Protein AF-A0A7K0N7V1-F1 (afdb_monomer_lite)

Structure (mmCIF, N/CA/C/O backbone):
data_AF-A0A7K0N7V1-F1
#
_entry.id   AF-A0A7K0N7V1-F1
#
loop_
_atom_site.group_PDB
_atom_site.id
_atom_site.type_symbol
_atom_site.label_atom_id
_atom_site.label_alt_id
_atom_site.label_comp_id
_atom_site.label_asym_id
_atom_site.label_entity_id
_atom_site.label_seq_id
_atom_site.pdbx_PDB_ins_code
_atom_site.Cartn_x
_atom_site.Cartn_y
_atom_site.Cartn_z
_atom_site.occupancy
_atom_site.B_iso_or_equiv
_atom_site.auth_seq_id
_atom_site.auth_comp_id
_atom_site.auth_asym_id
_atom_site.auth_atom_id
_atom_site.pdbx_PDB_model_num
ATOM 1 N N . MET A 1 1 ? 16.957 13.345 -7.395 1.00 39.34 1 MET A N 1
ATOM 2 C CA . MET A 1 1 ? 16.249 13.394 -6.101 1.00 39.34 1 MET A CA 1
ATOM 3 C C . MET A 1 1 ? 15.372 12.162 -6.039 1.00 39.34 1 MET A C 1
ATOM 5 O O . MET A 1 1 ? 14.572 11.970 -6.943 1.00 39.34 1 MET A O 1
ATOM 9 N N . THR A 1 2 ? 15.596 11.280 -5.072 1.00 47.81 2 THR A N 1
ATOM 10 C CA . THR A 1 2 ? 14.724 10.125 -4.830 1.00 47.81 2 THR A CA 1
ATOM 11 C C . THR A 1 2 ? 13.438 10.667 -4.227 1.00 47.81 2 THR A C 1
ATOM 13 O O . THR A 1 2 ? 13.450 11.214 -3.128 1.00 47.81 2 THR A O 1
ATOM 16 N N . HIS A 1 3 ? 12.353 10.624 -4.989 1.00 52.84 3 HIS A N 1
ATOM 17 C CA . HIS A 1 3 ? 11.050 11.022 -4.481 1.00 52.84 3 HIS A CA 1
ATOM 18 C C . HIS A 1 3 ? 10.538 9.988 -3.467 1.00 52.84 3 HIS A C 1
ATOM 20 O O . HIS A 1 3 ? 10.872 8.807 -3.607 1.00 52.84 3 HIS A O 1
ATOM 26 N N . PRO A 1 4 ? 9.736 10.397 -2.469 1.00 61.69 4 PRO A N 1
ATOM 27 C CA . PRO A 1 4 ? 9.171 9.458 -1.514 1.00 61.69 4 PRO A CA 1
ATOM 28 C C . PRO A 1 4 ? 8.237 8.469 -2.228 1.00 61.69 4 PRO A C 1
ATOM 30 O O . PRO A 1 4 ? 7.567 8.805 -3.206 1.00 61.69 4 PRO A O 1
ATOM 33 N N . MET A 1 5 ? 8.231 7.229 -1.740 1.00 83.25 5 MET A N 1
ATOM 34 C CA . MET A 1 5 ? 7.371 6.145 -2.232 1.00 83.25 5 MET A CA 1
ATOM 35 C C . MET A 1 5 ? 5.883 6.409 -1.944 1.00 83.25 5 MET A C 1
ATOM 37 O O . MET A 1 5 ? 5.022 5.852 -2.618 1.00 83.25 5 MET A O 1
ATOM 41 N N . ILE A 1 6 ? 5.582 7.265 -0.966 1.00 92.06 6 ILE A N 1
ATOM 42 C CA . ILE A 1 6 ? 4.231 7.680 -0.587 1.00 92.06 6 ILE A CA 1
ATOM 43 C C . ILE A 1 6 ? 4.176 9.204 -0.592 1.00 92.06 6 ILE A C 1
ATOM 45 O O . ILE A 1 6 ? 5.095 9.863 -0.106 1.00 92.06 6 ILE A O 1
ATOM 49 N N . ASP A 1 7 ? 3.100 9.746 -1.141 1.00 94.25 7 ASP A N 1
ATOM 50 C CA . ASP A 1 7 ? 2.806 11.171 -1.184 1.00 94.25 7 ASP A CA 1
ATOM 51 C C . ASP A 1 7 ? 1.317 11.366 -0.873 1.00 94.25 7 ASP A C 1
ATOM 53 O O . ASP A 1 7 ? 0.470 10.976 -1.666 1.00 94.25 7 ASP A O 1
ATOM 57 N N . ALA A 1 8 ? 0.988 11.934 0.285 1.00 95.19 8 ALA A N 1
ATOM 58 C CA . ALA A 1 8 ? -0.388 12.110 0.751 1.00 95.19 8 ALA A CA 1
ATOM 59 C C . ALA A 1 8 ? -0.617 13.545 1.234 1.00 95.19 8 ALA A C 1
ATOM 61 O O . ALA A 1 8 ? 0.321 14.180 1.725 1.00 95.19 8 ALA A O 1
ATOM 62 N N . ASP A 1 9 ? -1.853 14.037 1.114 1.00 95.38 9 ASP A N 1
ATOM 63 C CA . ASP A 1 9 ? -2.225 15.355 1.647 1.00 95.38 9 ASP A CA 1
ATOM 64 C C . ASP A 1 9 ? -2.298 15.322 3.185 1.00 95.38 9 ASP A C 1
ATOM 66 O O . ASP A 1 9 ? -1.989 16.314 3.851 1.00 95.38 9 ASP A O 1
ATOM 70 N N . ASP A 1 10 ? -2.677 14.171 3.751 1.00 93.69 10 ASP A N 1
ATOM 71 C CA . ASP A 1 10 ? -2.756 13.932 5.194 1.00 93.69 10 ASP A CA 1
ATOM 72 C C . ASP A 1 10 ? -1.539 13.120 5.704 1.00 93.69 10 ASP A C 1
ATOM 74 O O . ASP A 1 10 ? -1.335 11.975 5.280 1.00 93.69 10 ASP A O 1
ATOM 78 N N . PRO A 1 11 ? -0.740 13.657 6.651 1.00 92.31 11 PRO A N 1
ATOM 79 C CA . PRO A 1 11 ? 0.380 12.938 7.259 1.00 92.31 11 PRO A CA 1
ATOM 80 C C . PRO A 1 11 ? -0.004 11.608 7.920 1.00 92.31 11 PRO A C 1
ATOM 82 O O . PRO A 1 11 ? 0.770 10.656 7.857 1.00 92.31 11 PRO A O 1
ATOM 85 N N . LEU A 1 12 ? -1.195 11.509 8.522 1.00 93.00 12 LEU A N 1
ATOM 86 C CA . LEU A 1 12 ? -1.669 10.258 9.116 1.00 93.00 12 LEU A CA 1
ATOM 87 C C . LEU A 1 12 ? -1.870 9.191 8.038 1.00 93.00 12 LEU A C 1
ATOM 89 O O . LEU A 1 12 ? -1.513 8.030 8.229 1.00 93.00 12 LEU A O 1
ATOM 93 N N . VAL A 1 13 ? -2.423 9.581 6.890 1.00 92.44 13 VAL A N 1
ATOM 94 C CA . VAL A 1 13 ? -2.602 8.666 5.761 1.00 92.44 13 VAL A CA 1
ATOM 95 C C . VAL A 1 13 ? -1.248 8.236 5.201 1.00 92.44 13 VAL A C 1
ATOM 97 O O . VAL A 1 13 ? -1.068 7.053 4.914 1.00 92.44 13 VAL A O 1
ATOM 100 N N . ALA A 1 14 ? -0.274 9.149 5.114 1.00 93.38 14 ALA A N 1
ATOM 101 C CA . ALA A 1 14 ? 1.091 8.804 4.717 1.00 93.38 14 ALA A CA 1
ATOM 102 C C . ALA A 1 14 ? 1.705 7.733 5.637 1.00 93.38 14 ALA A C 1
ATOM 104 O O . ALA A 1 14 ? 2.245 6.741 5.141 1.00 93.38 14 ALA A O 1
ATOM 105 N N . ASP A 1 15 ? 1.573 7.900 6.956 1.00 93.06 15 ASP A N 1
ATOM 106 C CA . ASP A 1 15 ? 2.088 6.953 7.950 1.00 93.06 15 ASP A CA 1
ATOM 107 C C . ASP A 1 15 ? 1.389 5.586 7.859 1.00 93.06 15 ASP A C 1
ATOM 109 O O . ASP A 1 15 ? 2.052 4.546 7.854 1.00 93.06 15 ASP A O 1
ATOM 113 N N . LEU A 1 16 ? 0.058 5.567 7.721 1.00 92.12 16 LEU A N 1
ATOM 114 C CA . LEU A 1 16 ? -0.724 4.332 7.581 1.00 92.12 16 LEU A CA 1
ATOM 115 C C . LEU A 1 16 ? -0.375 3.566 6.299 1.00 92.12 16 LEU A C 1
ATOM 117 O O . LEU A 1 16 ? -0.205 2.343 6.328 1.00 92.12 16 LEU A O 1
ATOM 121 N N . LEU A 1 17 ? -0.230 4.268 5.172 1.00 91.19 17 LEU A N 1
ATOM 122 C CA . LEU A 1 17 ? 0.238 3.672 3.920 1.00 91.19 17 LEU A CA 1
ATOM 123 C C . LEU A 1 17 ? 1.671 3.152 4.061 1.00 91.19 17 LEU A C 1
ATOM 125 O O . LEU A 1 17 ? 1.977 2.075 3.551 1.00 91.19 17 LEU A O 1
ATOM 129 N N . GLY A 1 18 ? 2.529 3.879 4.782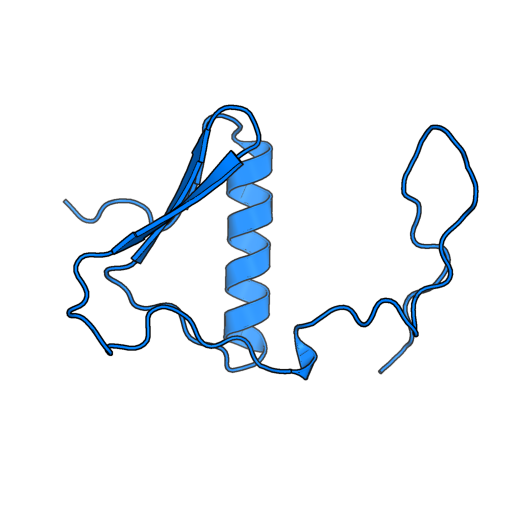 1.00 91.75 18 GLY A N 1
ATOM 130 C CA . GLY A 1 18 ? 3.900 3.469 5.084 1.00 91.75 18 GLY A CA 1
ATOM 131 C C . GLY A 1 18 ? 3.931 2.140 5.818 1.00 91.75 18 GLY A C 1
ATOM 132 O O . GLY A 1 18 ? 4.529 1.181 5.328 1.00 91.75 18 GLY A O 1
ATOM 133 N N . GLY A 1 19 ? 3.205 2.058 6.934 1.00 90.75 19 GLY A N 1
ATOM 134 C CA . GLY A 1 19 ? 3.058 0.823 7.701 1.00 90.75 19 GLY A CA 1
ATOM 135 C C . GLY A 1 19 ? 2.480 -0.318 6.864 1.00 90.75 19 GLY A C 1
ATOM 136 O O . GLY A 1 19 ? 2.997 -1.429 6.895 1.00 90.75 19 GLY A O 1
ATOM 137 N N . THR A 1 20 ? 1.467 -0.040 6.040 1.00 89.25 20 THR A N 1
ATOM 138 C CA . THR A 1 20 ? 0.856 -1.051 5.161 1.00 89.25 20 THR A CA 1
ATOM 139 C C . THR A 1 20 ? 1.859 -1.625 4.157 1.00 89.25 20 THR A C 1
ATOM 141 O O . THR A 1 20 ? 1.893 -2.837 3.946 1.00 89.25 20 THR A O 1
ATOM 144 N N . ILE A 1 21 ? 2.702 -0.788 3.538 1.00 89.62 21 ILE A N 1
ATOM 145 C CA . ILE A 1 21 ? 3.731 -1.270 2.605 1.00 89.62 21 ILE A CA 1
ATOM 146 C C . ILE A 1 21 ? 4.781 -2.113 3.331 1.00 89.62 21 ILE A C 1
ATOM 148 O O . ILE A 1 21 ? 5.218 -3.125 2.781 1.00 89.62 21 ILE A O 1
ATOM 152 N N . GLU A 1 22 ? 5.184 -1.722 4.540 1.00 89.69 22 GLU A N 1
ATOM 153 C CA . GLU A 1 22 ? 6.125 -2.516 5.335 1.00 89.69 22 GLU A CA 1
ATOM 154 C C . GLU A 1 22 ? 5.544 -3.894 5.673 1.00 89.69 22 GLU A C 1
ATOM 156 O O . GLU A 1 22 ? 6.187 -4.898 5.382 1.00 89.69 22 GLU A O 1
ATOM 161 N N . LEU A 1 23 ? 4.284 -3.976 6.115 1.00 88.62 23 LEU A N 1
ATOM 162 C CA . LEU A 1 23 ? 3.607 -5.260 6.357 1.00 88.62 23 LEU A CA 1
ATOM 163 C C . LEU A 1 23 ? 3.550 -6.137 5.094 1.00 88.62 23 LEU A C 1
ATOM 165 O O . LEU A 1 23 ? 3.786 -7.344 5.139 1.00 88.62 23 LEU A O 1
ATOM 169 N N . VAL A 1 24 ? 3.283 -5.534 3.931 1.00 88.50 24 VAL A N 1
ATOM 170 C CA . VAL A 1 24 ? 3.312 -6.245 2.644 1.00 88.50 24 VAL A CA 1
ATOM 171 C C . VAL A 1 24 ? 4.710 -6.781 2.337 1.00 88.50 24 VAL A C 1
ATOM 173 O O . VAL A 1 24 ? 4.831 -7.901 1.840 1.00 88.50 24 VAL A O 1
ATOM 176 N N . ARG A 1 25 ? 5.769 -6.008 2.604 1.00 89.25 25 ARG A N 1
ATOM 177 C CA . ARG A 1 25 ? 7.162 -6.438 2.399 1.00 89.25 25 ARG A CA 1
ATOM 178 C C . ARG A 1 25 ? 7.539 -7.576 3.338 1.00 89.25 25 ARG A C 1
ATOM 180 O O . ARG A 1 25 ? 8.132 -8.550 2.879 1.00 89.25 25 ARG A O 1
ATOM 187 N N . GLU A 1 26 ? 7.160 -7.477 4.608 1.00 90.81 26 GLU A N 1
ATOM 188 C CA . GLU A 1 26 ? 7.373 -8.518 5.618 1.00 90.81 26 GLU A CA 1
ATOM 189 C C . GLU A 1 26 ? 6.697 -9.838 5.224 1.00 90.81 26 GLU A C 1
ATOM 191 O O . GLU A 1 26 ? 7.295 -10.902 5.368 1.00 90.81 26 GLU A O 1
ATOM 196 N N . ALA A 1 27 ? 5.512 -9.774 4.609 1.00 90.38 27 ALA A N 1
ATOM 197 C CA . ALA A 1 27 ? 4.813 -10.938 4.061 1.00 90.38 27 ALA A CA 1
ATOM 198 C C . ALA A 1 27 ? 5.432 -11.501 2.756 1.00 90.38 27 ALA A C 1
ATOM 200 O O . ALA A 1 27 ? 4.897 -12.435 2.166 1.00 90.38 27 ALA A O 1
ATOM 201 N N . GLY A 1 28 ? 6.541 -10.945 2.248 1.00 93.19 28 GLY A N 1
ATOM 202 C CA . GLY A 1 28 ? 7.178 -11.379 0.991 1.00 93.19 28 GLY A CA 1
ATOM 203 C C . GLY A 1 28 ? 6.608 -10.723 -0.277 1.00 93.19 28 GLY A C 1
ATOM 204 O O . GLY A 1 28 ? 6.848 -11.173 -1.412 1.00 93.19 28 GLY A O 1
ATOM 205 N N . GLY A 1 29 ? 5.843 -9.649 -0.100 1.00 92.56 29 GLY A N 1
ATOM 206 C CA . GLY A 1 29 ? 5.338 -8.806 -1.169 1.00 92.56 29 GLY A CA 1
ATOM 207 C C . GLY A 1 29 ? 6.422 -7.982 -1.851 1.00 92.56 29 GLY A C 1
ATOM 208 O O . GLY A 1 29 ? 7.594 -7.981 -1.483 1.00 92.56 29 GLY A O 1
ATOM 209 N N . PHE A 1 30 ? 6.022 -7.289 -2.910 1.00 91.06 30 PHE A N 1
ATOM 210 C CA . PHE A 1 30 ? 6.918 -6.472 -3.717 1.00 91.06 30 PHE A CA 1
ATOM 211 C C . PHE A 1 30 ? 6.225 -5.182 -4.140 1.00 91.06 30 PHE A C 1
ATOM 213 O O . PHE A 1 30 ? 5.074 -5.205 -4.570 1.00 91.06 30 PHE A O 1
ATOM 220 N N . VAL A 1 31 ? 6.958 -4.073 -4.061 1.00 88.81 31 VAL A N 1
ATOM 221 C CA . VAL A 1 31 ? 6.583 -2.776 -4.630 1.00 88.81 31 VAL A CA 1
ATOM 222 C C . VAL A 1 31 ? 7.766 -2.305 -5.460 1.00 88.81 31 VAL A C 1
ATOM 224 O O . VAL A 1 31 ? 8.887 -2.238 -4.950 1.00 88.81 31 VAL A O 1
ATOM 227 N N . ALA A 1 32 ? 7.536 -2.011 -6.738 1.00 89.19 32 ALA A N 1
ATOM 228 C CA . ALA A 1 32 ? 8.601 -1.552 -7.615 1.00 89.19 32 ALA A CA 1
ATOM 229 C C . ALA A 1 32 ? 9.170 -0.207 -7.106 1.00 89.19 32 ALA A C 1
ATOM 231 O O . ALA A 1 32 ? 8.392 0.695 -6.799 1.00 89.19 32 ALA A O 1
ATOM 232 N N . PRO A 1 33 ? 10.504 -0.014 -7.053 1.00 87.69 33 PRO A N 1
ATOM 233 C CA . PRO A 1 33 ? 11.113 1.224 -6.537 1.00 87.69 33 PRO A CA 1
ATOM 234 C C . PRO A 1 33 ? 10.744 2.497 -7.312 1.00 87.69 33 PRO A C 1
ATOM 236 O O . PRO A 1 33 ? 10.924 3.605 -6.817 1.00 87.69 33 PRO A O 1
ATOM 239 N N . ILE A 1 34 ? 10.266 2.330 -8.545 1.00 88.94 34 ILE A N 1
ATOM 240 C CA . ILE A 1 34 ? 9.819 3.394 -9.451 1.00 88.94 34 ILE A CA 1
ATOM 241 C C . ILE A 1 34 ? 8.321 3.699 -9.326 1.00 88.94 34 ILE A C 1
ATOM 243 O O . ILE A 1 34 ? 7.795 4.495 -10.100 1.00 88.94 34 ILE A O 1
ATOM 247 N N . THR A 1 35 ? 7.638 3.053 -8.380 1.00 89.12 35 THR A N 1
ATOM 248 C CA . THR A 1 35 ? 6.215 3.232 -8.108 1.00 89.12 35 THR A CA 1
ATOM 249 C C . THR A 1 35 ? 6.017 4.113 -6.880 1.00 89.12 35 THR A C 1
ATOM 251 O O . THR A 1 35 ? 6.700 3.955 -5.867 1.00 89.12 35 THR A O 1
ATOM 254 N N . ARG A 1 36 ? 5.048 5.022 -6.969 1.00 91.62 36 ARG A N 1
ATOM 255 C CA . ARG A 1 36 ? 4.597 5.897 -5.892 1.00 91.62 36 ARG A CA 1
ATOM 256 C C . ARG A 1 36 ? 3.109 5.691 -5.634 1.00 91.62 36 ARG A C 1
ATOM 258 O O . ARG A 1 36 ? 2.326 5.616 -6.579 1.00 91.62 36 ARG A O 1
ATOM 265 N N . LEU A 1 37 ? 2.731 5.639 -4.360 1.00 92.50 37 LEU A N 1
ATOM 266 C CA . LEU A 1 37 ? 1.342 5.771 -3.928 1.00 92.50 37 LEU A CA 1
ATOM 267 C C . LEU A 1 37 ? 1.041 7.244 -3.672 1.00 92.50 37 LEU A C 1
ATOM 269 O O . LEU A 1 37 ? 1.772 7.895 -2.925 1.00 92.50 37 LEU A O 1
ATOM 273 N N . VAL A 1 38 ? -0.015 7.754 -4.295 1.00 94.69 38 VAL A N 1
ATOM 274 C CA . VAL A 1 38 ? -0.433 9.149 -4.166 1.00 94.69 38 VAL A CA 1
ATOM 275 C C . VAL A 1 38 ? -1.834 9.194 -3.571 1.00 94.69 38 VAL A C 1
ATOM 277 O O . VAL A 1 38 ? -2.741 8.547 -4.088 1.00 94.69 38 VAL A O 1
ATOM 280 N N . GLU A 1 39 ? -2.019 9.945 -2.491 1.00 95.25 39 GLU A N 1
ATOM 281 C CA . GLU A 1 39 ? -3.328 10.227 -1.905 1.00 95.25 39 GLU A CA 1
ATOM 282 C C . GLU A 1 39 ? -3.680 11.701 -2.076 1.00 95.25 39 GLU A C 1
ATOM 284 O O . GLU A 1 39 ? -2.872 12.564 -1.740 1.00 95.25 39 GLU A O 1
ATOM 289 N N . ARG A 1 40 ? -4.875 11.988 -2.605 1.00 96.19 40 ARG A N 1
ATOM 290 C CA . ARG A 1 40 ? -5.426 13.346 -2.714 1.00 96.19 40 ARG A CA 1
ATOM 291 C C . ARG A 1 40 ? -6.917 13.340 -2.419 1.00 96.19 40 ARG A C 1
ATOM 293 O O . ARG A 1 40 ? -7.675 12.644 -3.098 1.00 96.19 40 ARG A O 1
ATOM 300 N N . GLY A 1 41 ? -7.355 14.147 -1.456 1.00 91.94 41 GLY A N 1
ATOM 301 C CA . GLY A 1 41 ? -8.779 14.304 -1.133 1.00 91.94 41 GLY A CA 1
ATOM 302 C C . GLY A 1 41 ? -9.516 12.984 -0.852 1.00 91.94 41 GLY A C 1
ATOM 303 O O . GLY A 1 41 ? -10.667 12.823 -1.260 1.00 91.94 41 GLY A O 1
ATOM 304 N N . GLY A 1 42 ? -8.850 12.025 -0.207 1.00 89.88 42 GLY A N 1
ATOM 305 C CA . GLY A 1 42 ? -9.356 10.693 0.121 1.00 89.88 42 GLY A CA 1
ATOM 306 C C . GLY A 1 42 ? -9.248 9.658 -1.003 1.00 89.88 42 GLY A C 1
ATOM 307 O O . GLY A 1 42 ? -9.694 8.525 -0.824 1.00 89.88 42 GLY A O 1
ATOM 308 N N . GLN A 1 43 ? -8.687 10.009 -2.164 1.00 93.06 43 GLN A N 1
ATOM 309 C CA . GLN A 1 43 ? -8.497 9.083 -3.283 1.00 93.06 43 GLN A CA 1
ATOM 310 C C . GLN A 1 43 ? -7.052 8.609 -3.371 1.00 93.06 43 GLN A C 1
ATOM 312 O O . GLN A 1 43 ? -6.136 9.425 -3.391 1.00 93.06 43 GLN A O 1
ATOM 317 N N . LEU A 1 44 ? -6.867 7.293 -3.499 1.00 90.69 44 LEU A N 1
ATOM 318 C CA . LEU A 1 44 ? -5.567 6.668 -3.731 1.00 90.69 44 LEU A CA 1
ATOM 319 C C . LEU A 1 44 ? -5.352 6.388 -5.217 1.00 90.69 44 LEU A C 1
ATOM 321 O O . LEU A 1 44 ? -6.193 5.777 -5.877 1.00 90.69 44 LEU A O 1
ATOM 325 N N . SER A 1 45 ? -4.191 6.779 -5.725 1.00 93.00 45 SER A N 1
ATOM 326 C CA . SER A 1 45 ? -3.710 6.453 -7.062 1.00 93.00 45 SER A CA 1
ATOM 327 C C . SER A 1 45 ? -2.278 5.919 -7.012 1.00 93.00 45 SER A C 1
ATOM 329 O O . SER A 1 45 ? -1.579 6.000 -5.999 1.00 93.00 45 SER A O 1
ATOM 331 N N . ILE A 1 46 ? -1.857 5.301 -8.115 1.00 90.56 46 ILE A N 1
ATOM 332 C CA . ILE A 1 46 ? -0.524 4.727 -8.269 1.00 90.56 46 ILE A CA 1
ATOM 333 C C . ILE A 1 46 ? 0.123 5.371 -9.485 1.00 90.56 46 ILE A C 1
ATOM 335 O O . ILE A 1 46 ? -0.394 5.266 -10.597 1.00 90.56 46 ILE A O 1
ATOM 339 N N . GLU A 1 47 ? 1.272 5.998 -9.275 1.00 92.44 47 GLU A N 1
ATOM 340 C CA . GLU A 1 47 ? 2.101 6.547 -10.341 1.00 92.44 47 GLU A CA 1
ATOM 341 C C . GLU A 1 47 ? 3.354 5.691 -10.494 1.00 92.44 47 GLU A C 1
ATOM 343 O O . GLU A 1 47 ? 3.995 5.331 -9.509 1.00 92.44 47 GLU A O 1
ATOM 348 N N . SER A 1 48 ? 3.725 5.341 -11.723 1.00 90.75 48 SER A N 1
ATOM 349 C CA . SER A 1 48 ? 4.945 4.576 -11.976 1.00 90.75 48 SER A CA 1
ATOM 350 C C . SER A 1 48 ? 5.511 4.870 -13.354 1.00 90.75 48 SER A C 1
ATOM 352 O O . SER A 1 48 ? 4.767 5.136 -14.296 1.00 90.75 48 SER A O 1
ATOM 354 N N . SER A 1 49 ? 6.835 4.786 -13.475 1.00 91.62 49 SER A N 1
ATOM 355 C CA . SER A 1 49 ? 7.525 4.833 -14.766 1.00 91.62 49 SER A CA 1
ATOM 356 C C . SER A 1 49 ? 7.761 3.446 -15.374 1.00 91.62 49 SER A C 1
ATOM 358 O O . SER A 1 49 ? 8.554 3.332 -16.307 1.00 91.62 49 SER A O 1
ATOM 360 N N . ALA A 1 50 ? 7.155 2.391 -14.820 1.00 89.06 50 ALA A N 1
ATOM 361 C CA . ALA A 1 50 ? 7.287 1.041 -15.357 1.00 89.06 50 ALA A CA 1
ATOM 362 C C . ALA A 1 50 ? 6.635 0.936 -16.743 1.00 89.06 50 ALA A C 1
ATOM 364 O O . ALA A 1 50 ? 5.636 1.601 -17.036 1.00 89.06 50 ALA A O 1
ATOM 365 N N . ALA A 1 51 ? 7.191 0.085 -17.599 1.00 91.56 51 ALA A N 1
ATOM 366 C CA . ALA A 1 51 ? 6.613 -0.176 -18.909 1.00 91.56 51 ALA A CA 1
ATOM 367 C C . ALA A 1 51 ? 5.327 -1.016 -18.801 1.00 91.56 51 ALA A C 1
ATOM 369 O O . ALA A 1 51 ? 5.066 -1.703 -17.811 1.00 91.56 51 ALA A O 1
ATOM 370 N N . ALA A 1 52 ? 4.510 -0.995 -19.857 1.00 89.19 52 ALA A N 1
ATOM 371 C CA . ALA A 1 52 ? 3.306 -1.816 -19.916 1.00 89.19 52 ALA A CA 1
ATOM 372 C C . ALA A 1 52 ? 3.647 -3.311 -19.758 1.00 89.19 52 ALA A C 1
ATOM 374 O O . ALA A 1 52 ? 4.475 -3.849 -20.490 1.00 89.19 52 ALA A O 1
ATOM 375 N N . GLY A 1 53 ? 2.976 -3.976 -18.814 1.00 89.50 53 GLY A N 1
ATOM 376 C CA . GLY A 1 53 ? 3.200 -5.389 -18.490 1.00 89.50 53 GLY A CA 1
ATOM 377 C C . GLY A 1 53 ? 4.266 -5.640 -17.420 1.00 89.50 53 GLY A C 1
ATOM 378 O O . GLY A 1 53 ? 4.391 -6.775 -16.963 1.00 89.50 53 GLY A O 1
ATOM 379 N N . GLU A 1 54 ? 4.996 -4.614 -16.976 1.00 91.06 54 GLU A N 1
ATOM 380 C CA . GLU A 1 54 ? 5.906 -4.746 -15.840 1.00 91.06 54 GLU A CA 1
ATOM 381 C C . GLU A 1 54 ? 5.132 -4.761 -14.510 1.00 91.06 54 GLU A C 1
ATOM 383 O O . GLU A 1 54 ? 4.167 -4.011 -14.329 1.00 91.06 54 GLU A O 1
ATOM 388 N N . PRO A 1 55 ? 5.528 -5.617 -13.552 1.00 88.56 55 PRO A N 1
ATOM 389 C CA . PRO A 1 55 ? 4.848 -5.708 -12.271 1.00 88.56 55 PRO A CA 1
ATOM 390 C C . PRO A 1 55 ? 5.106 -4.456 -11.425 1.00 88.56 55 PRO A C 1
ATOM 392 O O . PRO A 1 55 ? 6.245 -4.141 -11.086 1.00 88.56 55 PRO A O 1
ATOM 395 N N . LEU A 1 56 ? 4.029 -3.778 -11.028 1.00 89.56 56 LEU A N 1
ATOM 396 C CA . LEU A 1 56 ? 4.093 -2.606 -10.149 1.00 89.56 56 LEU A CA 1
ATOM 397 C C . LEU A 1 56 ? 4.086 -2.995 -8.670 1.00 89.56 56 LEU A C 1
ATOM 399 O O . LEU A 1 56 ? 4.896 -2.500 -7.886 1.00 89.56 56 LEU A O 1
ATOM 403 N N . LEU A 1 57 ? 3.155 -3.880 -8.305 1.00 88.31 57 LEU A N 1
ATOM 404 C CA . LEU A 1 57 ? 2.960 -4.396 -6.958 1.00 88.31 57 LEU A CA 1
ATOM 405 C C . LEU A 1 57 ? 2.648 -5.889 -7.021 1.00 88.31 57 LEU A C 1
ATOM 407 O O . LEU A 1 57 ? 1.941 -6.356 -7.916 1.00 88.31 57 LEU A O 1
ATOM 411 N N . ARG A 1 58 ? 3.132 -6.629 -6.029 1.00 91.12 58 ARG A N 1
ATOM 412 C CA . ARG A 1 58 ? 2.732 -8.006 -5.754 1.00 91.12 58 ARG A CA 1
ATOM 413 C C . ARG A 1 58 ? 2.394 -8.107 -4.278 1.00 91.12 58 ARG A C 1
ATOM 415 O O . ARG A 1 58 ? 3.283 -7.982 -3.441 1.00 91.12 58 ARG A O 1
ATOM 422 N N . ILE A 1 59 ? 1.124 -8.355 -3.986 1.00 90.19 59 ILE A N 1
ATOM 423 C CA . ILE A 1 59 ? 0.626 -8.514 -2.622 1.00 90.19 59 ILE A CA 1
ATOM 424 C C . ILE A 1 59 ? 0.416 -10.013 -2.368 1.00 90.19 59 ILE A C 1
ATOM 426 O O . ILE A 1 59 ? -0.344 -10.639 -3.114 1.00 90.19 59 ILE A O 1
ATOM 430 N N . PRO A 1 60 ? 1.109 -10.614 -1.386 1.00 89.88 60 PRO A N 1
ATOM 431 C CA . PRO A 1 60 ? 0.889 -11.998 -0.981 1.00 89.88 60 PRO A CA 1
ATOM 432 C C . PRO A 1 60 ? -0.553 -12.196 -0.516 1.00 89.88 60 PRO A C 1
ATOM 434 O O . PRO A 1 60 ? -1.184 -11.268 -0.010 1.00 89.88 60 PRO A O 1
ATOM 437 N N . ARG A 1 61 ? -1.100 -13.401 -0.689 1.00 86.75 61 ARG A N 1
ATOM 438 C CA . ARG A 1 61 ? -2.517 -13.663 -0.391 1.00 86.75 61 ARG A CA 1
ATOM 439 C C . ARG A 1 61 ? -2.817 -13.523 1.104 1.00 86.75 61 ARG A C 1
ATOM 441 O O . ARG A 1 61 ? -3.901 -13.091 1.472 1.00 86.75 61 ARG A O 1
ATOM 448 N N . GLU A 1 62 ? -1.859 -13.898 1.931 1.00 83.06 62 GLU A N 1
ATOM 449 C CA . GLU A 1 62 ? -1.849 -13.812 3.387 1.00 83.06 62 GLU A CA 1
ATOM 450 C C . GLU A 1 62 ? -1.896 -12.369 3.909 1.00 83.06 62 GLU A C 1
ATOM 452 O O . GLU A 1 62 ? -2.402 -12.143 5.000 1.00 83.06 62 GLU A O 1
ATOM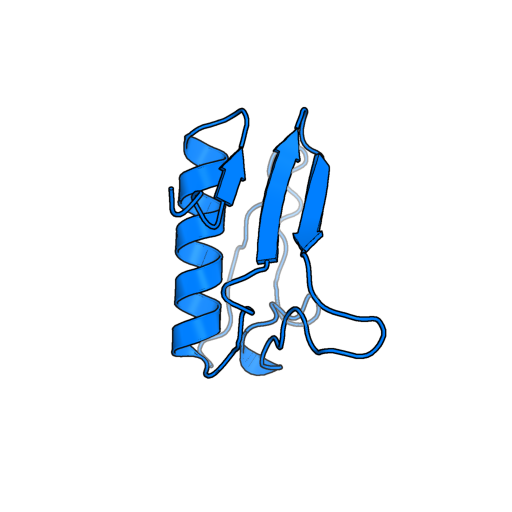 457 N N . ALA A 1 63 ? -1.462 -11.383 3.114 1.00 84.44 63 ALA A N 1
ATOM 458 C CA . ALA A 1 63 ? -1.548 -9.967 3.474 1.00 84.44 63 ALA A CA 1
ATOM 459 C C . ALA A 1 63 ? -2.949 -9.368 3.230 1.00 84.44 63 ALA A C 1
ATOM 461 O O . ALA A 1 63 ? -3.203 -8.216 3.582 1.00 84.44 63 ALA A O 1
ATOM 462 N N . PHE A 1 64 ? -3.870 -10.119 2.614 1.00 82.38 64 PHE A N 1
ATOM 463 C CA . PHE A 1 64 ? -5.249 -9.674 2.442 1.00 82.38 64 PHE A CA 1
ATOM 464 C C . PHE A 1 64 ? -6.081 -9.993 3.679 1.00 82.38 64 PHE A C 1
ATOM 466 O O . PHE A 1 64 ? -6.222 -11.151 4.074 1.00 82.38 64 PHE A O 1
ATOM 473 N N . VAL A 1 65 ? -6.757 -8.973 4.201 1.00 76.44 65 VAL A N 1
ATOM 474 C CA . VAL A 1 65 ? -7.846 -9.174 5.156 1.00 76.44 65 VAL A CA 1
ATOM 475 C C . VAL A 1 65 ? -8.999 -9.847 4.423 1.00 76.44 65 VAL A C 1
AT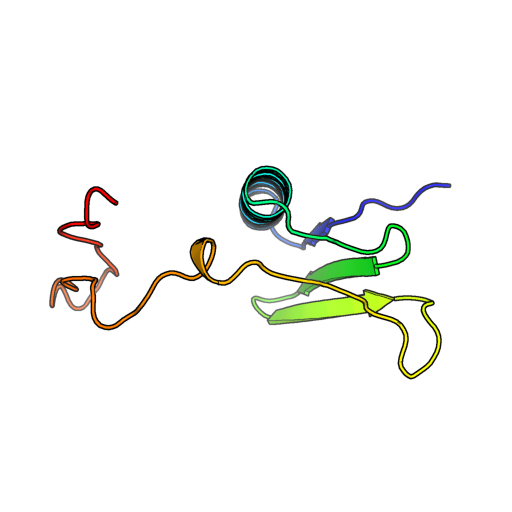OM 477 O O . VAL A 1 65 ? -9.575 -9.282 3.487 1.00 76.44 65 VAL A O 1
ATOM 480 N N . ARG A 1 66 ? -9.351 -11.070 4.827 1.00 70.00 66 ARG A N 1
ATOM 481 C CA . ARG A 1 66 ? -10.516 -11.735 4.247 1.00 70.00 66 ARG A CA 1
ATOM 482 C C . ARG A 1 66 ? -11.784 -11.271 4.949 1.00 70.00 66 ARG A C 1
ATOM 484 O O . ARG A 1 66 ? -11.978 -11.539 6.128 1.00 70.00 66 ARG A O 1
ATOM 491 N N . VAL A 1 67 ? -12.667 -10.625 4.193 1.00 69.12 67 VAL A N 1
ATOM 492 C CA . VAL A 1 67 ? -13.946 -10.089 4.692 1.00 69.12 67 VAL A CA 1
ATOM 493 C C . VAL A 1 67 ? -14.843 -11.185 5.291 1.00 69.12 67 VAL A C 1
ATOM 495 O O . VAL A 1 67 ? -15.641 -10.893 6.172 1.00 69.12 67 VAL A O 1
ATOM 498 N N . ASP A 1 68 ? -14.683 -12.446 4.867 1.00 68.50 68 ASP A N 1
ATOM 499 C CA . ASP A 1 68 ? -15.421 -13.615 5.376 1.00 68.50 68 ASP A CA 1
ATOM 500 C C . ASP A 1 68 ? -14.953 -14.113 6.753 1.00 68.50 68 ASP A C 1
ATOM 502 O O . ASP A 1 68 ? -15.585 -14.994 7.331 1.00 68.50 68 ASP A O 1
ATOM 506 N N . ARG A 1 69 ? -13.835 -13.588 7.257 1.00 60.84 69 ARG A N 1
ATOM 507 C CA . ARG A 1 69 ? -13.221 -13.979 8.531 1.00 60.84 69 ARG A CA 1
ATOM 508 C C . ARG A 1 69 ? -13.244 -12.868 9.578 1.00 60.84 69 ARG A C 1
ATOM 510 O O . ARG A 1 69 ? -12.666 -13.042 10.643 1.00 60.84 69 ARG A O 1
ATOM 517 N N . VAL A 1 70 ? -13.870 -11.736 9.267 1.00 62.25 70 VAL A N 1
ATOM 518 C CA . VAL A 1 70 ? -13.973 -10.593 10.174 1.00 62.25 70 VAL A CA 1
ATOM 519 C C . VAL A 1 70 ? -15.413 -10.494 10.659 1.00 62.25 70 VAL A C 1
ATOM 521 O O . VAL A 1 70 ? -16.331 -10.352 9.849 1.00 62.25 70 VAL A O 1
ATOM 524 N N . GLU A 1 71 ? -15.609 -10.566 11.974 1.00 62.72 71 GLU A N 1
ATOM 525 C CA . GLU A 1 71 ? -16.871 -10.166 12.596 1.00 62.72 71 GLU A CA 1
ATOM 526 C C . GLU A 1 71 ? -16.889 -8.634 12.685 1.00 62.72 71 GLU A C 1
ATOM 528 O O . GLU A 1 71 ? -16.095 -8.010 13.395 1.00 62.72 71 GLU A O 1
ATOM 533 N N . TRP A 1 72 ? -17.744 -8.024 11.865 1.00 62.47 72 TRP A N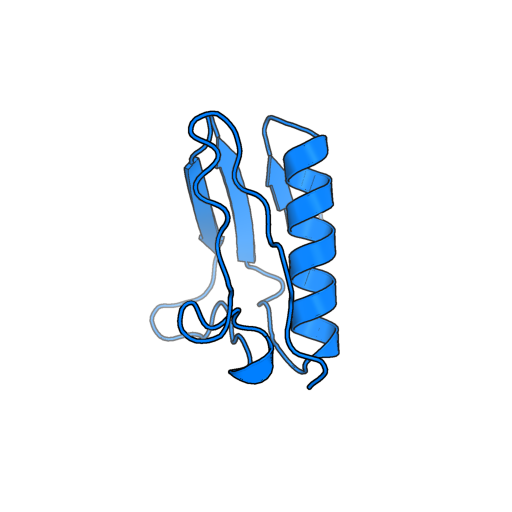 1
ATOM 534 C CA . TRP A 1 72 ? -17.934 -6.577 11.812 1.00 62.47 72 TRP A CA 1
ATOM 535 C C . TRP A 1 72 ? -18.996 -6.173 12.833 1.00 62.47 72 TRP A C 1
ATOM 537 O O . TRP A 1 72 ? -20.115 -6.692 12.775 1.00 62.47 72 TRP A O 1
ATOM 547 N N . SER A 1 73 ? -18.690 -5.214 13.715 1.00 61.09 73 SER A N 1
ATOM 548 C CA . SER A 1 73 ? -19.731 -4.648 14.578 1.00 61.09 73 SER A CA 1
ATOM 549 C C . SER A 1 73 ? -20.746 -3.864 13.739 1.00 61.09 73 SER A C 1
ATOM 551 O O . SER A 1 73 ? -20.403 -3.237 12.733 1.00 61.09 73 SER A O 1
ATOM 553 N N . GLN A 1 74 ? -22.015 -3.885 14.150 1.00 54.91 74 GLN A N 1
ATOM 554 C CA . GLN A 1 74 ? -23.072 -3.070 13.537 1.00 54.91 74 GLN A CA 1
ATOM 555 C C . GLN A 1 74 ? -23.218 -1.690 14.196 1.00 54.91 74 GLN A C 1
ATOM 557 O O . GLN A 1 74 ? -24.321 -1.142 14.241 1.00 54.91 74 GLN A O 1
ATOM 562 N N . ASP A 1 75 ? -22.139 -1.121 14.736 1.00 60.47 75 ASP A N 1
ATOM 563 C CA . ASP A 1 75 ? -22.200 0.219 15.318 1.00 60.47 75 ASP A CA 1
ATOM 564 C C . ASP A 1 75 ? -22.199 1.272 14.194 1.00 60.47 75 ASP A C 1
ATOM 566 O O . ASP A 1 75 ? -21.201 1.483 13.506 1.00 60.47 75 ASP A O 1
ATOM 570 N N . GLY A 1 76 ? -23.357 1.897 13.956 1.00 53.91 76 GLY A N 1
ATOM 571 C CA . GLY A 1 76 ? -23.657 2.679 12.746 1.00 53.91 76 GLY A CA 1
ATOM 572 C C . GLY A 1 76 ? -22.757 3.893 12.484 1.00 53.91 76 GLY A C 1
ATOM 573 O O . GLY A 1 76 ? -22.761 4.409 11.368 1.00 53.91 76 GLY A O 1
ATOM 574 N N . ASP A 1 77 ? -21.963 4.309 13.473 1.00 54.56 77 ASP A N 1
ATOM 575 C CA . ASP A 1 77 ? -21.070 5.466 13.385 1.00 54.56 77 ASP A CA 1
ATOM 576 C C . ASP A 1 77 ? -19.578 5.095 13.276 1.00 54.56 77 ASP A C 1
ATOM 578 O O . ASP A 1 77 ? -18.745 5.990 13.094 1.00 54.56 77 ASP A O 1
ATOM 582 N N . ARG A 1 78 ? -19.191 3.811 13.405 1.00 47.12 78 ARG A N 1
ATOM 583 C CA . ARG A 1 78 ? -17.775 3.391 13.398 1.00 47.12 78 ARG A CA 1
ATOM 584 C C . ARG A 1 78 ? -17.570 1.986 12.844 1.00 47.12 78 ARG A C 1
ATOM 586 O O . ARG A 1 78 ? -18.227 1.039 13.245 1.00 47.12 78 ARG A O 1
ATOM 593 N N . ILE A 1 79 ? -16.541 1.833 12.013 1.00 50.69 79 ILE A N 1
ATOM 594 C CA . ILE A 1 79 ? -16.021 0.510 11.662 1.00 50.69 79 ILE A CA 1
ATOM 595 C C . ILE A 1 79 ? -15.180 0.006 12.840 1.00 50.69 79 ILE A C 1
ATOM 597 O O . ILE A 1 79 ? -14.104 0.543 13.107 1.00 50.69 79 ILE A O 1
ATOM 601 N N . VAL A 1 80 ? -15.670 -1.015 13.544 1.00 58.16 80 VAL A N 1
ATOM 602 C CA . VAL A 1 80 ? -14.944 -1.711 14.615 1.00 58.16 80 VAL A CA 1
ATOM 603 C C . VAL A 1 80 ? -14.723 -3.162 14.190 1.00 58.16 80 VAL A C 1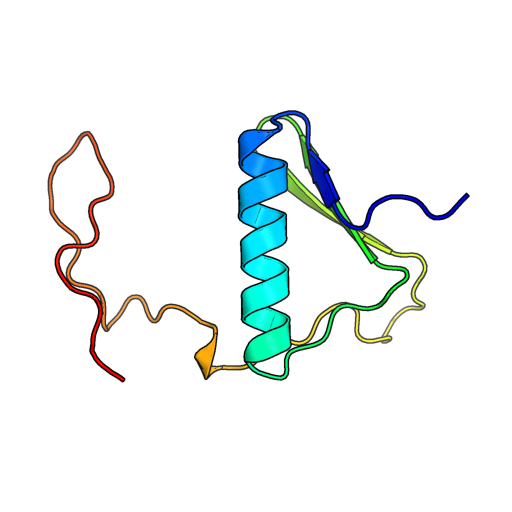
ATOM 605 O O . VAL A 1 80 ? -15.670 -3.857 13.824 1.00 58.16 80 VAL A O 1
ATOM 608 N N . ILE A 1 81 ? -13.465 -3.608 14.225 1.00 55.56 81 ILE A N 1
ATOM 609 C CA . ILE A 1 81 ? -13.095 -5.018 14.052 1.00 55.56 81 ILE A CA 1
ATOM 610 C C . ILE A 1 81 ? -13.224 -5.670 15.430 1.00 55.56 81 ILE A C 1
ATOM 612 O O . ILE A 1 81 ? -12.442 -5.346 16.323 1.00 55.56 81 ILE A O 1
ATOM 616 N N . GLU A 1 82 ? -14.231 -6.525 15.627 1.00 61.09 82 GLU A N 1
ATOM 617 C CA . GLU A 1 82 ? -14.507 -7.118 16.945 1.00 61.09 82 GLU A CA 1
ATOM 618 C C . GLU A 1 82 ? -13.534 -8.248 17.273 1.00 61.09 82 GLU A C 1
ATOM 620 O O . GLU A 1 82 ? -13.021 -8.309 18.390 1.00 61.09 82 GLU A O 1
ATOM 625 N N . GLN A 1 83 ? -13.228 -9.095 16.288 1.00 54.03 83 GLN A N 1
ATOM 626 C CA . GLN A 1 83 ? -12.176 -10.103 16.368 1.00 54.03 83 GLN A CA 1
ATOM 627 C C . GLN A 1 83 ? -11.480 -10.263 15.015 1.00 54.03 83 GLN A C 1
ATOM 629 O O . GLN A 1 83 ? -12.125 -10.356 13.969 1.00 54.03 83 GLN A O 1
ATOM 634 N N . ALA A 1 84 ? -10.148 -10.298 15.051 1.00 52.69 84 ALA A N 1
ATOM 635 C CA . ALA A 1 84 ? -9.329 -10.814 13.963 1.00 52.69 84 ALA A CA 1
ATOM 636 C C . ALA A 1 84 ? -8.970 -12.271 14.306 1.00 52.69 84 ALA A C 1
ATOM 638 O O . ALA A 1 84 ? -8.664 -12.536 15.469 1.00 52.69 84 ALA A O 1
ATOM 639 N N . PRO A 1 85 ? -9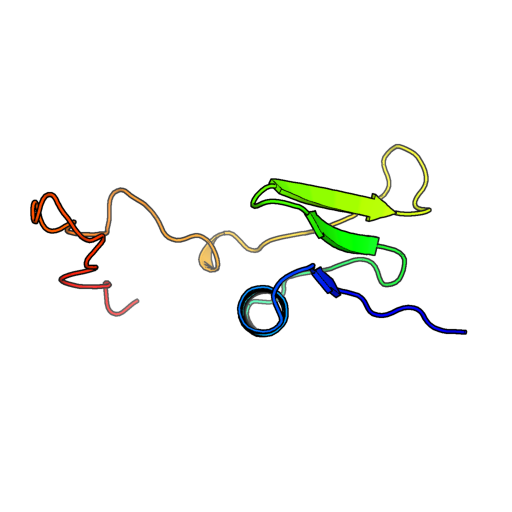.025 -13.220 13.356 1.00 53.94 85 PRO A N 1
ATOM 640 C CA . PRO A 1 85 ? -8.595 -14.587 13.622 1.00 53.94 85 PRO A CA 1
ATOM 641 C C . PRO A 1 85 ? -7.110 -14.622 13.990 1.00 53.94 85 PRO A C 1
ATOM 643 O O . PRO A 1 85 ? -6.303 -13.983 13.312 1.00 53.94 85 PRO A O 1
ATOM 646 N N . ASP A 1 86 ? -6.765 -15.411 15.006 1.00 58.59 86 ASP A N 1
ATOM 647 C CA . ASP A 1 86 ? -5.389 -15.844 15.237 1.00 58.59 86 ASP A CA 1
ATOM 648 C C . ASP A 1 86 ? -5.048 -16.907 14.167 1.00 58.59 86 ASP A C 1
ATOM 650 O O . ASP A 1 86 ? -5.464 -18.059 14.289 1.00 58.59 86 ASP A O 1
ATOM 654 N N . ASP A 1 87 ? -4.342 -16.474 13.115 1.00 50.25 87 ASP A N 1
ATOM 655 C CA . ASP A 1 87 ? -3.755 -17.241 11.988 1.00 50.25 87 ASP A CA 1
ATOM 656 C C . ASP A 1 87 ? -4.701 -17.919 10.950 1.00 50.25 87 ASP A C 1
ATOM 658 O O . ASP A 1 87 ? -5.423 -18.905 11.233 1.00 50.25 87 ASP A O 1
#

Foldseek 3Di:
DQDDQEAEPDPVVRVVVVVLVVLQVVVVKDAPSQKHWYYDPRDIDIDGPDDPPDDGIGGDPVSDDDPVQFDFDPPVPDTDGPDHDPD

Secondary structure (DSSP, 8-state):
----SEEESSHHHHHHHHHHHHHHHHTT-EE-TTEEEEEETTEEEEEE-PPTTS--EE--GGGSPPGGG-EE---TT---EEE----

Sequence (87 aa):
MTHPMIDADDPLVADLLGGTIELVREAGGFVAPITRLVERGGQLSIESSAAAGEPLLRIPREAFVRVDRVEWSQDGDRIVIEQAPDD

Radius of gyration: 15.52 Å; chains: 1; bounding box: 40×33×37 Å

pLDDT: mean 80.46, std 15.97, range [39.34, 96.19]